Protein AF-A0A0C3QLX0-F1 (afdb_monomer_lite)

Foldseek 3Di:
DVVVVCVVPVVCVVVVVVVVCVVVVVVVVVVCCCPQPLVHQPDPPDDRRSVVVDAQLDDNDPDDPCNVNSVVCVPPPGPVVVVVVVVVVVVVVVVVVVVVVVVVVVVVVPPD

Secondary structure (DSSP, 8-state):
-HHHHHHH-GGGHHHHHHHHHHHHHHHHHHHHHHHH-TT----SSS-S-GGGS--TT---SS--S-HHHHHTTTTPPPTTHHHHHHHHHHHHHHHHHHHHHHHHHHHHTT--

InterPro domains:
  IPR010530 NADH-ubiquinone reductase complex 1 MLRQ subunit [PF06522] (8-59)
  IPR010530 NADH-ubiquinone reductase complex 1 MLRQ subunit [PTHR14256] (6-71)

Sequence (112 aa):
MPARFVAKNPALAPLFAAVGFAIAGSGWFAFNVLKNDPVVVLNKQGEQDPWNQVKQHQNTKLYSPNSGFWQERVGVPDPRAAFLSSDSSSASQRAKDKVNEIKARGVGNREH

pLDDT: mean 79.62, std 11.41, range [46.53, 97.06]

Structure (mmCIF, N/CA/C/O backbone):
data_AF-A0A0C3QLX0-F1
#
_entry.id   AF-A0A0C3QLX0-F1
#
loop_
_atom_site.group_PDB
_atom_site.id
_atom_site.type_symbol
_atom_site.label_atom_id
_atom_site.label_alt_id
_atom_site.label_comp_id
_atom_site.label_asym_id
_atom_site.label_entity_id
_atom_site.label_seq_id
_atom_site.pdbx_PDB_ins_code
_atom_site.Cartn_x
_atom_site.Cartn_y
_atom_site.Cartn_z
_atom_site.occupancy
_atom_site.B_iso_or_equiv
_atom_site.auth_seq_id
_atom_site.auth_comp_id
_atom_site.auth_asym_id
_atom_site.auth_atom_id
_atom_site.pdbx_PDB_model_num
ATOM 1 N N . MET A 1 1 ? 0.903 7.096 31.328 1.00 58.00 1 MET A N 1
ATOM 2 C CA . MET A 1 1 ? 0.456 5.709 31.040 1.00 58.00 1 MET A CA 1
ATOM 3 C C . MET A 1 1 ? -0.945 5.729 30.408 1.00 58.00 1 MET A C 1
ATOM 5 O O . MET A 1 1 ? -1.918 5.456 31.107 1.00 58.00 1 MET A O 1
ATOM 9 N N . PRO A 1 2 ? -1.080 6.063 29.112 1.00 66.00 2 PRO A N 1
ATOM 10 C CA . PRO A 1 2 ? -2.382 6.167 28.434 1.00 66.00 2 PRO A CA 1
ATOM 11 C C . PRO A 1 2 ? -3.180 4.852 28.470 1.00 66.00 2 PRO A C 1
ATOM 13 O O . PRO A 1 2 ? -4.380 4.870 28.722 1.00 66.00 2 PRO A O 1
ATOM 16 N N . ALA A 1 3 ? -2.506 3.699 28.384 1.00 73.00 3 ALA A N 1
ATOM 17 C CA . ALA A 1 3 ? -3.139 2.384 28.528 1.00 73.00 3 ALA A CA 1
ATOM 18 C C . ALA A 1 3 ? -3.863 2.200 29.878 1.00 73.00 3 ALA A C 1
ATOM 20 O O . ALA A 1 3 ? -4.946 1.624 29.940 1.00 73.00 3 ALA A O 1
ATOM 21 N N . ARG A 1 4 ? -3.310 2.750 30.968 1.00 77.31 4 ARG A N 1
ATOM 22 C CA . ARG A 1 4 ? -3.938 2.687 32.299 1.00 77.31 4 ARG A CA 1
ATOM 23 C C . ARG A 1 4 ? 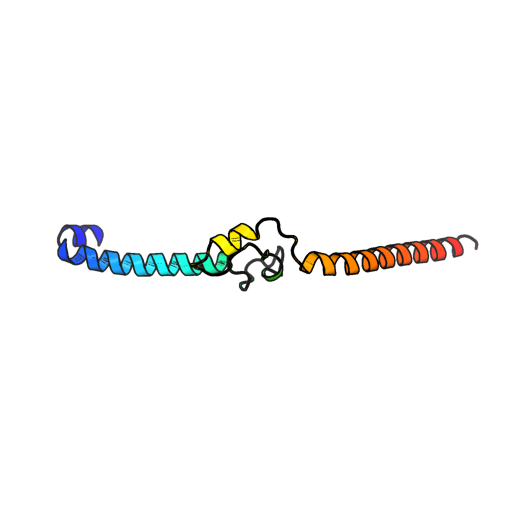-5.087 3.678 32.478 1.00 77.31 4 ARG A C 1
ATOM 25 O O . ARG A 1 4 ? -5.908 3.481 33.364 1.00 77.31 4 ARG A O 1
ATOM 32 N N . PHE A 1 5 ? -5.158 4.717 31.650 1.00 78.50 5 PHE A N 1
ATOM 33 C CA . PHE A 1 5 ? -6.272 5.664 31.626 1.00 78.50 5 PHE A CA 1
ATOM 34 C C . PHE A 1 5 ? -7.479 5.090 30.871 1.00 78.50 5 PHE A C 1
ATOM 36 O O . PHE A 1 5 ? -8.603 5.189 31.358 1.00 78.50 5 PHE A O 1
ATOM 43 N N . VAL A 1 6 ? -7.234 4.408 29.746 1.00 78.88 6 VAL A N 1
ATOM 44 C CA . VAL A 1 6 ? -8.272 3.710 28.968 1.00 78.88 6 VAL A CA 1
ATOM 45 C C . VAL A 1 6 ? -8.857 2.530 29.749 1.00 78.88 6 VAL A C 1
ATOM 47 O O . VAL A 1 6 ? -10.071 2.365 29.779 1.00 78.88 6 VAL A O 1
ATOM 50 N N . ALA A 1 7 ? -8.028 1.770 30.475 1.00 77.19 7 ALA A N 1
ATOM 51 C CA . ALA A 1 7 ? -8.503 0.676 31.330 1.00 77.19 7 ALA A CA 1
ATOM 52 C C . ALA A 1 7 ? -9.428 1.141 32.474 1.00 77.19 7 ALA A C 1
ATOM 54 O O . ALA A 1 7 ? -10.284 0.386 32.920 1.00 77.19 7 ALA A O 1
ATOM 55 N N . LYS A 1 8 ? -9.265 2.383 32.950 1.00 85.75 8 LYS A N 1
ATOM 56 C CA . LYS A 1 8 ? -10.127 2.981 33.982 1.00 85.75 8 LYS A CA 1
ATOM 57 C C . LYS A 1 8 ? -11.398 3.616 33.408 1.00 85.75 8 LYS A C 1
ATOM 59 O O . LYS A 1 8 ? -12.345 3.824 34.154 1.00 85.75 8 LYS A O 1
ATOM 64 N N . ASN A 1 9 ? -11.419 3.918 32.108 1.00 84.25 9 ASN A N 1
ATOM 65 C CA . ASN A 1 9 ? -12.519 4.597 31.423 1.00 84.25 9 ASN A CA 1
ATOM 66 C C . ASN A 1 9 ? -12.833 3.880 30.097 1.00 84.25 9 ASN A C 1
ATOM 68 O O . ASN A 1 9 ? -12.469 4.379 29.025 1.00 84.25 9 ASN A O 1
ATOM 72 N N . PRO A 1 10 ? -13.512 2.717 30.138 1.00 83.75 10 PRO A N 1
ATOM 73 C CA . PRO A 1 10 ? -13.756 1.899 28.948 1.00 83.75 10 PRO A CA 1
ATOM 74 C C . PRO A 1 10 ? -14.608 2.613 27.888 1.00 83.75 10 PRO A C 1
ATOM 76 O O . PRO A 1 10 ? -14.480 2.321 26.704 1.00 83.75 10 PRO A O 1
ATOM 79 N N . ALA A 1 11 ? -15.409 3.608 28.281 1.00 88.31 11 ALA A N 1
ATOM 80 C CA . ALA A 1 11 ? -16.187 4.439 27.362 1.00 88.31 11 ALA A CA 1
ATOM 81 C C . ALA A 1 11 ? -15.321 5.256 26.379 1.00 88.31 11 ALA A C 1
ATOM 83 O O . ALA A 1 11 ? -15.791 5.617 25.304 1.00 88.31 11 ALA A O 1
ATOM 84 N N . LEU A 1 12 ? -14.052 5.530 26.716 1.00 85.75 12 LEU A N 1
ATOM 85 C CA . LEU A 1 12 ? -13.126 6.282 25.858 1.00 85.75 12 LEU A CA 1
ATOM 86 C C . LEU A 1 12 ? -12.324 5.381 24.906 1.00 85.75 12 LEU A C 1
ATOM 88 O O . LEU A 1 12 ? -11.718 5.878 23.958 1.00 85.75 12 LEU A O 1
ATOM 92 N N . ALA A 1 13 ? -12.322 4.062 25.127 1.00 87.62 13 ALA A N 1
ATOM 93 C CA . ALA A 1 13 ? -11.626 3.095 24.281 1.00 87.62 13 ALA A CA 1
ATOM 94 C C . ALA A 1 13 ? -11.969 3.197 22.777 1.00 87.62 13 ALA A C 1
ATOM 96 O O . ALA A 1 13 ? -11.026 3.212 21.981 1.00 87.62 13 ALA A O 1
ATOM 97 N N . PRO A 1 14 ? -13.246 3.324 22.346 1.00 91.62 14 PRO A N 1
ATOM 98 C CA . PRO A 1 14 ? -13.567 3.428 20.920 1.00 91.62 14 PRO A CA 1
ATOM 99 C C . PRO A 1 14 ? -12.995 4.690 20.257 1.00 91.62 14 PRO A C 1
ATOM 101 O O . PRO A 1 14 ? -12.606 4.635 19.094 1.00 91.62 14 PRO A O 1
ATOM 104 N N . LEU A 1 15 ? -12.869 5.803 20.990 1.00 90.00 15 LEU A N 1
ATOM 105 C CA . LEU A 1 15 ? -12.261 7.033 20.472 1.00 90.00 15 LEU A CA 1
ATOM 106 C C . LEU A 1 15 ? -10.772 6.819 20.166 1.00 90.00 15 LEU A C 1
ATOM 108 O O . LEU A 1 15 ? -10.307 7.119 19.068 1.00 90.00 15 LEU A O 1
ATOM 112 N N . PHE A 1 16 ? -10.026 6.253 21.119 1.00 90.19 16 PHE A N 1
ATOM 113 C CA . PHE A 1 16 ? -8.606 5.956 20.918 1.00 90.19 16 PHE A CA 1
ATOM 114 C C . PHE A 1 16 ? -8.386 4.893 19.842 1.00 90.19 16 PHE A C 1
ATOM 116 O O . PHE A 1 16 ? -7.418 4.991 19.092 1.00 90.19 16 PHE A O 1
ATOM 123 N N . ALA A 1 17 ? -9.290 3.918 19.729 1.00 92.06 17 ALA A N 1
ATOM 124 C CA . ALA A 1 17 ? -9.260 2.948 18.644 1.00 92.06 17 ALA A CA 1
ATOM 125 C C . ALA A 1 17 ? -9.437 3.640 17.285 1.00 92.06 17 ALA A C 1
ATOM 127 O O . ALA A 1 17 ? -8.601 3.449 16.408 1.00 92.06 17 ALA A O 1
ATOM 128 N N . ALA A 1 18 ? -10.454 4.491 17.119 1.00 94.75 18 ALA A N 1
ATOM 129 C CA . ALA A 1 18 ? -10.700 5.212 15.868 1.00 94.75 18 ALA A CA 1
ATOM 130 C C . ALA A 1 18 ? -9.509 6.094 15.453 1.00 94.75 18 ALA A C 1
ATOM 132 O O . ALA A 1 18 ? -9.070 6.049 14.304 1.00 94.75 18 ALA A O 1
ATOM 133 N N . VAL A 1 19 ? -8.932 6.844 16.398 1.00 94.19 19 VAL A N 1
ATOM 134 C CA . VAL A 1 19 ? -7.739 7.670 16.145 1.00 94.19 19 VAL A CA 1
ATOM 135 C C . VAL A 1 19 ? -6.522 6.801 15.814 1.00 94.19 19 VAL A C 1
ATOM 137 O O . VAL A 1 19 ? -5.783 7.101 14.877 1.00 94.19 19 VAL A O 1
ATOM 140 N N . GLY A 1 20 ? -6.327 5.697 16.539 1.00 94.19 20 GLY A N 1
ATOM 141 C CA . GLY A 1 20 ? -5.258 4.737 16.267 1.00 94.19 20 GLY A CA 1
ATOM 142 C C . GLY A 1 20 ? -5.369 4.126 14.870 1.00 94.19 20 GLY A C 1
ATOM 143 O O . GLY A 1 20 ? -4.378 4.080 14.144 1.00 94.19 20 GLY A O 1
ATOM 144 N N . PHE A 1 21 ? -6.579 3.741 14.457 1.00 96.12 21 PHE A N 1
ATOM 145 C CA . PHE A 1 21 ? -6.857 3.254 13.106 1.00 96.12 21 PHE A CA 1
ATOM 146 C C . PHE A 1 21 ? -6.567 4.310 12.041 1.00 96.12 21 PHE A C 1
ATOM 148 O O . PHE A 1 21 ? -5.989 3.973 11.011 1.00 96.12 21 PHE A O 1
ATOM 155 N N . ALA A 1 22 ? -6.906 5.578 12.281 1.00 95.12 22 ALA A N 1
ATOM 156 C CA . ALA A 1 22 ? -6.628 6.652 11.331 1.00 95.12 22 ALA A CA 1
ATOM 157 C C . ALA A 1 22 ? -5.118 6.850 11.109 1.00 95.12 22 ALA A C 1
ATOM 159 O O . ALA A 1 22 ? -4.660 6.919 9.968 1.00 95.12 22 ALA A O 1
ATOM 160 N N . ILE A 1 23 ? -4.329 6.888 12.187 1.00 97.06 23 ILE A N 1
ATOM 161 C CA . ILE A 1 23 ? -2.872 7.072 12.099 1.00 97.06 23 ILE A CA 1
ATOM 162 C C . ILE A 1 23 ? -2.214 5.850 11.448 1.00 97.06 23 ILE A C 1
ATOM 164 O O . ILE A 1 23 ? -1.406 5.999 10.530 1.00 97.06 23 ILE A O 1
ATOM 168 N N . ALA A 1 24 ? -2.586 4.643 11.881 1.00 96.62 24 ALA A N 1
ATOM 169 C CA . ALA A 1 24 ? -2.053 3.406 11.319 1.00 96.62 24 ALA A CA 1
ATOM 170 C C . ALA A 1 24 ? -2.425 3.244 9.836 1.00 96.62 24 ALA A C 1
ATOM 172 O O . ALA A 1 24 ? -1.564 2.920 9.020 1.00 96.62 24 ALA A O 1
ATOM 173 N N . GLY A 1 25 ? -3.680 3.524 9.476 1.00 95.44 25 GLY A N 1
ATOM 174 C CA . GLY A 1 25 ? -4.166 3.471 8.098 1.00 95.44 25 GLY A CA 1
ATOM 175 C C . GLY A 1 25 ? -3.466 4.482 7.191 1.00 95.44 25 GLY A C 1
ATOM 176 O O . GLY A 1 25 ? -3.049 4.122 6.094 1.00 95.44 25 GLY A O 1
ATOM 177 N N . SER A 1 26 ? -3.263 5.714 7.668 1.00 95.19 26 SER A N 1
ATOM 178 C CA . SER A 1 26 ? -2.523 6.751 6.937 1.00 95.19 26 SER A CA 1
ATOM 179 C C . SER A 1 26 ? -1.070 6.341 6.674 1.00 95.19 26 SER A C 1
ATOM 181 O O . SER A 1 26 ? -0.610 6.376 5.531 1.00 95.19 26 SER A O 1
ATOM 183 N N . GLY A 1 27 ? -0.364 5.865 7.707 1.00 96.88 27 GLY A N 1
ATOM 184 C CA . GLY A 1 27 ? 1.017 5.399 7.570 1.00 96.88 27 GLY A CA 1
ATOM 185 C C . GLY A 1 27 ? 1.144 4.197 6.631 1.00 96.88 27 GLY A C 1
ATOM 186 O O . GLY A 1 27 ? 2.019 4.175 5.765 1.00 96.88 27 GLY A O 1
ATOM 187 N N . TRP A 1 28 ? 0.241 3.221 6.754 1.00 95.06 28 TRP A N 1
ATOM 188 C CA . TRP A 1 28 ? 0.209 2.057 5.870 1.00 95.06 28 TRP A CA 1
ATOM 189 C C . TRP A 1 28 ? -0.064 2.445 4.413 1.00 95.06 28 TRP A C 1
ATOM 191 O O . TRP A 1 28 ? 0.637 1.974 3.519 1.00 95.06 28 TRP A O 1
ATOM 201 N N . PHE A 1 29 ? -1.027 3.335 4.165 1.00 92.12 29 PHE A N 1
ATOM 202 C CA . PHE A 1 29 ? -1.351 3.794 2.816 1.00 92.12 29 PHE A CA 1
ATOM 203 C C . PHE A 1 29 ? -0.178 4.539 2.171 1.00 92.12 29 PHE A C 1
ATOM 205 O O . PHE A 1 29 ? 0.207 4.212 1.049 1.00 92.12 29 PHE A O 1
ATOM 212 N N . ALA A 1 30 ? 0.442 5.478 2.893 1.00 91.44 30 ALA A N 1
ATOM 213 C CA . ALA A 1 30 ? 1.611 6.204 2.403 1.00 91.44 30 ALA A CA 1
ATOM 214 C C . ALA A 1 30 ? 2.766 5.252 2.056 1.00 91.44 30 ALA A C 1
ATOM 216 O O . ALA A 1 30 ? 3.382 5.374 0.998 1.00 91.44 30 ALA A O 1
ATOM 217 N N . PHE A 1 31 ? 3.023 4.258 2.910 1.00 91.50 31 PHE A N 1
ATOM 218 C CA . PHE A 1 31 ? 4.038 3.239 2.660 1.00 91.50 31 PHE A CA 1
ATOM 219 C C . PHE A 1 31 ? 3.704 2.348 1.458 1.00 91.50 31 PHE A C 1
ATOM 221 O O . PHE A 1 31 ? 4.588 2.025 0.666 1.00 91.50 31 PHE A O 1
ATOM 228 N N . ASN A 1 32 ? 2.434 1.965 1.302 1.00 89.62 32 ASN A N 1
ATOM 229 C CA . ASN A 1 32 ? 1.968 1.177 0.166 1.00 89.62 32 ASN A CA 1
ATOM 230 C C . ASN A 1 32 ? 2.163 1.926 -1.158 1.00 89.62 32 ASN A C 1
ATOM 232 O O . ASN A 1 32 ? 2.658 1.333 -2.112 1.00 89.62 32 ASN A O 1
ATOM 236 N N . VAL A 1 33 ? 1.830 3.220 -1.203 1.00 88.31 33 VAL A N 1
ATOM 237 C CA . VAL A 1 33 ? 2.071 4.071 -2.378 1.00 88.31 33 VAL A CA 1
ATOM 238 C C . VAL A 1 33 ? 3.568 4.162 -2.664 1.00 88.31 33 VAL A C 1
ATOM 240 O O . VAL A 1 33 ? 3.994 3.876 -3.773 1.00 88.31 33 VAL A O 1
ATOM 243 N N . LEU A 1 34 ? 4.396 4.452 -1.659 1.00 87.75 34 LEU A N 1
ATOM 244 C CA . LEU A 1 34 ? 5.844 4.558 -1.861 1.00 87.75 34 LEU A CA 1
ATOM 245 C C . LEU A 1 34 ? 6.478 3.279 -2.429 1.00 87.75 34 LEU A C 1
ATOM 247 O O . LEU A 1 34 ? 7.423 3.355 -3.206 1.00 87.75 34 LEU A O 1
ATOM 251 N N . LYS A 1 35 ? 5.991 2.107 -2.015 1.00 84.75 35 LYS A N 1
ATOM 252 C CA . LYS A 1 35 ? 6.559 0.824 -2.440 1.00 84.75 35 LYS A CA 1
ATOM 253 C C . LYS A 1 35 ? 6.033 0.307 -3.770 1.00 84.75 35 LYS A C 1
ATOM 255 O O . LYS A 1 35 ? 6.802 -0.296 -4.510 1.00 84.75 35 LYS A O 1
ATOM 260 N N . ASN A 1 36 ? 4.733 0.449 -4.011 1.00 82.50 36 ASN A N 1
ATOM 261 C CA . ASN A 1 36 ? 4.042 -0.258 -5.088 1.00 82.50 36 ASN A CA 1
ATOM 262 C C . ASN A 1 36 ? 3.600 0.669 -6.229 1.00 82.50 36 ASN A C 1
ATOM 264 O O . ASN A 1 36 ? 3.183 0.168 -7.273 1.00 82.50 36 ASN A O 1
ATOM 268 N N . ASP A 1 37 ? 3.650 1.992 -6.045 1.00 82.88 37 ASP A N 1
ATOM 269 C CA . ASP A 1 37 ? 3.221 2.945 -7.066 1.00 82.88 37 ASP A CA 1
ATOM 270 C C . ASP A 1 37 ? 4.334 3.182 -8.105 1.00 82.88 37 ASP A C 1
ATOM 272 O O . ASP A 1 37 ? 5.437 3.607 -7.747 1.00 82.88 37 ASP A O 1
ATOM 276 N N . PRO A 1 38 ? 4.063 2.951 -9.401 1.00 82.00 38 PRO A N 1
ATOM 277 C CA . PRO A 1 38 ? 5.032 3.142 -10.469 1.00 82.00 38 PRO A CA 1
ATOM 278 C C . PRO A 1 38 ? 5.344 4.615 -10.780 1.00 82.00 38 PRO A C 1
ATOM 280 O O . PRO A 1 38 ? 6.175 4.879 -11.643 1.00 82.00 38 PRO A O 1
ATOM 283 N N . VAL A 1 39 ? 4.674 5.582 -10.147 1.00 78.94 39 VAL A N 1
ATOM 284 C CA . VAL A 1 39 ? 4.937 7.020 -10.337 1.00 78.94 39 VAL A CA 1
ATOM 285 C C . VAL A 1 39 ? 6.039 7.523 -9.395 1.00 78.94 39 VAL A C 1
ATOM 287 O O . VAL A 1 39 ? 6.666 8.551 -9.655 1.00 78.94 39 VAL A O 1
ATOM 290 N N . VAL A 1 40 ? 6.316 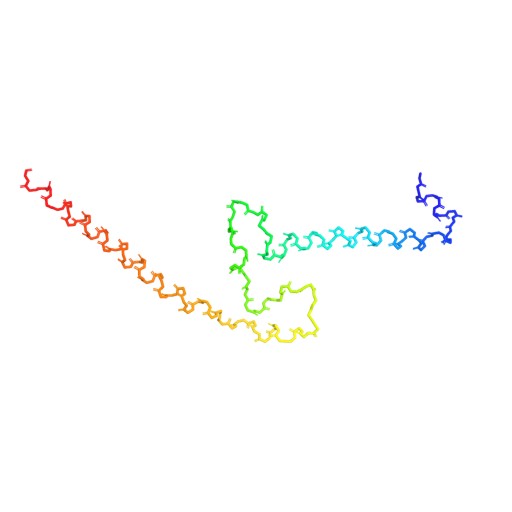6.806 -8.303 1.00 81.62 40 VAL A N 1
ATOM 291 C CA . VAL A 1 40 ? 7.259 7.257 -7.274 1.00 81.62 40 VAL A CA 1
ATOM 292 C C . VAL A 1 40 ? 8.648 6.667 -7.520 1.00 81.62 40 VAL A C 1
ATOM 294 O O . VAL A 1 40 ? 8.889 5.477 -7.338 1.00 81.62 40 VAL A O 1
ATOM 297 N N . VAL A 1 41 ? 9.610 7.522 -7.871 1.00 80.75 41 VAL A N 1
ATOM 298 C CA . VAL A 1 41 ? 11.016 7.123 -8.034 1.00 80.75 41 VAL A CA 1
ATOM 299 C C . VAL A 1 41 ? 11.742 7.237 -6.691 1.00 80.75 41 VAL A C 1
ATOM 301 O O . VAL A 1 41 ? 12.255 8.296 -6.330 1.00 80.75 41 VAL A O 1
ATOM 304 N N . LEU A 1 42 ? 11.787 6.141 -5.931 1.00 77.62 42 LEU A N 1
ATOM 305 C CA . LEU A 1 42 ? 12.565 6.073 -4.683 1.00 77.62 42 LEU A CA 1
ATOM 306 C C . LEU A 1 42 ? 13.987 5.561 -4.888 1.00 77.62 42 LEU A C 1
ATOM 308 O O . LEU A 1 42 ? 14.913 5.976 -4.192 1.00 77.62 42 LEU A O 1
ATOM 312 N N . ASN A 1 43 ? 14.160 4.627 -5.819 1.00 70.69 43 ASN A N 1
ATOM 313 C CA . ASN A 1 43 ? 15.436 3.974 -6.036 1.00 70.69 43 ASN A CA 1
ATOM 314 C C . ASN A 1 43 ? 16.238 4.733 -7.098 1.00 70.69 43 ASN A C 1
ATOM 316 O O . ASN A 1 43 ? 15.893 4.716 -8.273 1.00 70.69 43 ASN A O 1
ATOM 320 N N . LYS A 1 44 ? 17.325 5.388 -6.680 1.00 71.19 44 LYS A N 1
ATOM 321 C CA . LYS A 1 44 ? 18.268 6.062 -7.591 1.00 71.19 44 LYS A CA 1
ATOM 322 C C . LYS A 1 44 ? 19.380 5.137 -8.105 1.00 71.19 44 LYS A C 1
ATOM 324 O O . LYS A 1 44 ? 20.148 5.548 -8.966 1.00 71.19 44 LYS A O 1
ATOM 329 N N . GLN A 1 45 ? 19.500 3.921 -7.568 1.00 71.56 45 GLN A N 1
ATOM 330 C CA . GLN A 1 45 ? 20.594 2.991 -7.878 1.00 71.56 45 GLN A CA 1
ATOM 331 C C . GLN A 1 45 ? 20.160 1.789 -8.733 1.00 71.56 45 GLN A C 1
ATOM 333 O O . GLN A 1 45 ? 21.008 1.169 -9.364 1.00 71.56 45 GLN A O 1
ATOM 338 N N . GLY A 1 46 ? 18.869 1.448 -8.747 1.00 71.94 46 GLY A N 1
ATOM 339 C CA . GLY A 1 46 ? 18.300 0.380 -9.577 1.00 71.94 46 GLY A CA 1
ATOM 340 C C . GLY A 1 46 ? 17.601 0.902 -10.834 1.00 71.94 46 GLY A C 1
ATOM 341 O O . GLY A 1 46 ? 17.912 1.984 -11.322 1.00 71.94 46 GLY A O 1
ATOM 342 N N . GLU A 1 47 ? 16.638 0.127 -11.337 1.00 67.50 47 GLU A N 1
ATOM 343 C CA . GLU A 1 47 ? 15.789 0.499 -12.474 1.00 67.50 47 GLU A CA 1
ATOM 344 C C . GLU A 1 47 ? 15.072 1.832 -12.194 1.00 67.50 47 GLU A C 1
ATOM 346 O O . GLU A 1 47 ? 14.234 1.913 -11.291 1.00 67.50 47 GLU A O 1
ATOM 351 N N . GLN A 1 48 ? 15.434 2.880 -12.941 1.00 72.31 48 GLN A N 1
ATOM 352 C CA . GLN A 1 48 ? 14.958 4.249 -12.702 1.00 72.31 48 GLN A CA 1
ATOM 353 C C . GLN A 1 48 ? 13.604 4.556 -13.349 1.00 72.31 48 GLN A C 1
ATOM 355 O O . GLN A 1 48 ? 13.032 5.607 -13.063 1.00 72.31 48 GLN A O 1
ATOM 360 N N . ASP A 1 49 ? 13.075 3.618 -14.140 1.00 80.81 49 ASP A N 1
ATOM 361 C CA . ASP A 1 49 ? 11.845 3.772 -14.916 1.00 80.81 49 ASP A CA 1
ATOM 362 C C . ASP A 1 49 ? 10.723 2.859 -14.370 1.00 80.81 49 ASP A C 1
ATOM 364 O O . ASP A 1 49 ? 10.354 1.855 -14.991 1.00 80.81 49 ASP A O 1
ATOM 368 N N . PRO A 1 50 ? 10.146 3.164 -13.191 1.00 78.06 50 PRO A N 1
ATOM 369 C CA . PRO A 1 50 ? 9.137 2.320 -12.546 1.00 78.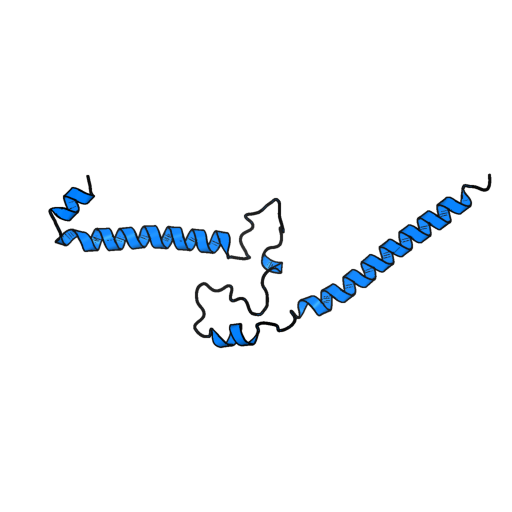06 50 PRO A CA 1
ATOM 370 C C . PRO A 1 50 ? 7.856 2.138 -13.382 1.00 78.06 50 PRO A C 1
ATOM 372 O O . PRO A 1 50 ? 7.213 1.088 -13.316 1.00 78.06 50 PRO A O 1
ATOM 375 N N . TRP A 1 51 ? 7.523 3.090 -14.258 1.00 79.00 51 TRP A N 1
ATOM 376 C CA . TRP A 1 51 ? 6.423 2.972 -15.227 1.00 79.00 51 TRP A CA 1
ATOM 377 C C . TRP A 1 51 ? 6.618 1.849 -16.256 1.00 79.00 51 TRP A C 1
ATOM 379 O O . TRP A 1 51 ? 5.636 1.369 -16.830 1.00 79.00 51 TRP A O 1
ATOM 389 N N . ASN A 1 52 ? 7.856 1.405 -16.489 1.00 80.12 52 ASN A N 1
ATOM 390 C CA . ASN A 1 52 ? 8.156 0.326 -17.426 1.00 80.12 52 ASN A CA 1
ATOM 391 C C . ASN A 1 52 ? 7.969 -1.074 -16.809 1.00 80.12 52 ASN A C 1
ATOM 393 O O . ASN A 1 52 ? 7.892 -2.065 -17.530 1.00 80.12 52 ASN A O 1
ATOM 397 N N . GLN A 1 53 ? 7.846 -1.170 -15.482 1.00 79.06 53 GLN A N 1
ATOM 398 C CA . GLN A 1 53 ? 7.712 -2.450 -14.773 1.00 79.06 53 GLN A CA 1
ATOM 399 C C . GLN A 1 53 ? 6.263 -2.936 -14.647 1.00 79.06 53 GLN A C 1
ATOM 401 O O . GLN A 1 53 ? 6.025 -4.088 -14.281 1.00 79.06 53 GLN A O 1
ATOM 406 N N . VAL A 1 54 ? 5.287 -2.078 -14.958 1.00 84.19 54 VAL A N 1
ATOM 407 C CA . VAL A 1 54 ? 3.864 -2.419 -14.870 1.00 84.19 54 VAL A CA 1
ATOM 408 C C . VAL A 1 54 ? 3.463 -3.291 -16.056 1.00 84.19 54 VAL A C 1
ATOM 410 O O . VAL A 1 54 ? 3.427 -2.825 -17.202 1.00 84.19 54 VAL A O 1
ATOM 413 N N . LYS A 1 55 ? 3.126 -4.549 -15.758 1.00 83.56 55 LYS A N 1
ATOM 414 C CA . LYS A 1 55 ? 2.624 -5.539 -16.723 1.00 83.56 55 LYS A CA 1
ATOM 415 C C . LYS A 1 55 ? 1.119 -5.403 -16.925 1.00 83.56 55 LYS A C 1
ATOM 417 O O . LYS A 1 55 ? 0.406 -4.954 -16.030 1.00 83.56 55 LYS A O 1
ATOM 422 N N . GLN A 1 56 ? 0.598 -5.875 -18.057 1.00 84.50 56 GLN A N 1
ATOM 423 C CA . GLN A 1 56 ? -0.832 -5.741 -18.379 1.00 84.50 56 GLN A CA 1
ATOM 424 C C . GLN A 1 56 ? -1.808 -6.376 -17.376 1.00 84.50 56 GLN A C 1
ATOM 426 O O . GLN A 1 56 ? -2.943 -5.921 -17.258 1.00 84.50 56 GLN A O 1
ATOM 431 N N . HIS A 1 57 ? -1.396 -7.432 -16.678 1.00 83.56 57 HIS A N 1
ATOM 432 C CA . HIS A 1 57 ? -2.229 -8.126 -15.690 1.00 83.56 57 HIS A CA 1
ATOM 433 C C . HIS A 1 57 ? -2.135 -7.522 -14.287 1.00 83.56 57 HIS A C 1
ATOM 435 O O . HIS A 1 57 ? -2.848 -7.948 -13.381 1.00 83.56 57 HIS A O 1
ATOM 441 N N . GLN A 1 58 ? -1.237 -6.559 -14.078 1.00 86.31 58 GLN A N 1
ATOM 442 C CA . GLN A 1 58 ? -1.059 -5.939 -12.777 1.00 86.31 58 GLN A CA 1
ATOM 443 C C . GLN A 1 58 ? -1.980 -4.734 -12.639 1.00 86.31 58 GLN A C 1
ATOM 445 O O . GLN A 1 58 ? -1.918 -3.774 -13.404 1.00 86.31 58 GLN A O 1
ATOM 450 N N . ASN A 1 59 ? -2.824 -4.780 -11.613 1.00 86.19 59 ASN A N 1
ATOM 451 C CA . ASN A 1 59 ? -3.642 -3.647 -11.225 1.00 86.19 59 ASN A CA 1
ATOM 452 C C . ASN A 1 59 ? -2.826 -2.681 -10.357 1.00 86.19 59 ASN A C 1
ATOM 454 O O . ASN A 1 59 ? -2.468 -3.009 -9.230 1.00 86.19 59 ASN A O 1
ATOM 458 N N . THR A 1 60 ? -2.606 -1.467 -10.849 1.00 84.56 60 THR A N 1
ATOM 459 C CA . THR A 1 60 ? -1.943 -0.390 -10.093 1.00 84.56 60 THR A CA 1
ATOM 460 C C . THR A 1 60 ? -2.886 0.322 -9.113 1.00 84.56 60 THR A C 1
ATOM 462 O O . THR A 1 60 ? -2.446 1.058 -8.236 1.00 84.56 60 THR A O 1
ATOM 465 N N . LYS A 1 61 ? -4.206 0.137 -9.239 1.00 85.19 61 LYS A N 1
ATOM 466 C CA . LYS A 1 61 ? -5.183 0.804 -8.366 1.00 85.19 61 LYS A CA 1
ATOM 467 C C . LYS A 1 61 ? -5.171 0.171 -6.980 1.00 85.19 61 LYS A C 1
ATOM 469 O O . LYS A 1 61 ? -5.145 -1.053 -6.874 1.00 85.19 61 LYS A O 1
ATOM 474 N N . LEU A 1 62 ? -5.351 0.993 -5.943 1.00 85.62 62 LEU A N 1
ATOM 475 C CA . LEU A 1 62 ? -5.505 0.532 -4.556 1.00 85.62 62 LEU A CA 1
ATOM 476 C C . LEU A 1 62 ? -6.586 -0.551 -4.415 1.00 85.62 62 LEU A C 1
ATOM 478 O O . LEU A 1 62 ? -6.434 -1.496 -3.649 1.00 85.62 62 LEU A O 1
ATOM 482 N N . TYR A 1 63 ? -7.673 -0.415 -5.173 1.00 87.81 63 TYR A N 1
ATOM 483 C CA . TYR A 1 63 ? -8.747 -1.391 -5.229 1.00 87.81 63 TYR A CA 1
ATOM 484 C C . TYR A 1 63 ? -9.310 -1.474 -6.648 1.00 87.81 63 TYR A C 1
ATOM 486 O O . TYR A 1 63 ? -9.455 -0.461 -7.338 1.00 87.81 63 TYR A O 1
ATOM 494 N N . SER A 1 64 ? -9.639 -2.689 -7.085 1.00 87.88 64 SER A N 1
ATOM 495 C CA . SER A 1 64 ? -10.361 -2.926 -8.330 1.00 87.88 64 SER A CA 1
ATOM 496 C C . SER A 1 64 ? -11.538 -3.859 -8.055 1.00 87.88 64 SER A C 1
ATOM 498 O O . SER A 1 64 ? -11.315 -4.987 -7.620 1.00 87.88 64 SER A O 1
ATOM 500 N N . PRO A 1 65 ? -12.780 -3.420 -8.323 1.00 87.06 65 PRO A N 1
ATOM 501 C CA . PRO A 1 65 ? -13.961 -4.260 -8.129 1.00 87.06 65 PRO A CA 1
ATOM 502 C C . PRO A 1 65 ? -14.039 -5.410 -9.143 1.00 87.06 65 PRO A C 1
ATOM 504 O O . PRO A 1 65 ? -14.747 -6.382 -8.913 1.00 87.06 65 PRO A O 1
ATOM 507 N N . ASN A 1 66 ? -13.303 -5.323 -10.255 1.00 89.00 66 ASN A N 1
ATOM 508 C CA . ASN A 1 66 ? -13.245 -6.357 -11.281 1.00 89.00 66 ASN A CA 1
ATOM 509 C C . ASN A 1 66 ? -11.871 -7.040 -11.269 1.00 89.00 66 ASN A C 1
ATOM 511 O O . ASN A 1 66 ? -11.009 -6.751 -12.099 1.00 89.00 66 ASN A O 1
ATOM 515 N N . SER A 1 67 ? -11.652 -7.923 -10.295 1.00 86.62 67 SER A N 1
ATOM 516 C CA . SER A 1 67 ? -10.405 -8.687 -10.183 1.00 86.62 67 SER A CA 1
ATOM 517 C C . SER A 1 67 ? -10.233 -9.710 -11.313 1.00 86.62 67 SER A C 1
ATOM 519 O O . SER A 1 67 ? -9.101 -9.948 -11.732 1.00 86.62 67 SER A O 1
ATOM 521 N N . GLY A 1 68 ? -11.334 -10.257 -11.846 1.00 88.19 68 GLY A N 1
ATOM 522 C CA . GLY A 1 68 ? -11.326 -11.244 -12.935 1.00 88.19 68 GLY A CA 1
ATOM 523 C C . GLY A 1 68 ? -10.646 -10.726 -14.203 1.00 88.19 68 GLY A C 1
ATOM 524 O O . GLY A 1 68 ? -9.760 -11.385 -14.736 1.00 88.19 68 GLY A O 1
ATOM 525 N N . PHE A 1 69 ? -10.934 -9.481 -14.595 1.00 88.56 69 PHE A N 1
ATOM 526 C CA . PHE A 1 69 ? -10.299 -8.827 -15.749 1.00 88.56 69 PHE A CA 1
ATOM 527 C C . PHE A 1 69 ? -8.764 -8.819 -15.702 1.00 88.56 69 PHE A C 1
ATOM 529 O O . PHE A 1 69 ? -8.106 -8.908 -16.738 1.00 88.56 69 PHE A O 1
ATOM 536 N N . TRP A 1 70 ? -8.184 -8.676 -14.509 1.00 88.75 70 TRP A N 1
ATOM 537 C CA . TRP A 1 70 ? -6.731 -8.666 -14.332 1.00 88.75 70 TRP A CA 1
ATOM 538 C C . TRP A 1 70 ? -6.153 -10.080 -14.361 1.00 88.75 70 TRP A C 1
ATOM 540 O O . TRP A 1 70 ? -5.098 -10.300 -14.950 1.00 88.75 70 TRP A O 1
ATOM 550 N N . GLN A 1 71 ? -6.866 -11.042 -13.774 1.00 87.69 71 GLN A N 1
ATOM 551 C CA . GLN A 1 71 ? -6.459 -12.448 -13.731 1.00 87.69 71 GLN A CA 1
ATOM 552 C C . GLN A 1 71 ? -6.463 -13.093 -15.120 1.00 87.69 71 GLN A C 1
ATOM 554 O O . GLN A 1 71 ? -5.531 -13.813 -15.462 1.00 87.69 71 GLN A O 1
ATOM 559 N N . GLU A 1 72 ? -7.454 -12.772 -15.951 1.00 89.31 72 GLU A N 1
ATOM 560 C CA . GLU A 1 72 ? -7.545 -13.252 -17.338 1.00 89.31 72 GLU A CA 1
ATOM 561 C C . GLU A 1 72 ? -6.352 -12.828 -18.204 1.00 89.31 72 GLU A C 1
ATOM 563 O O . GLU A 1 72 ? -6.047 -13.460 -19.212 1.00 89.31 72 GLU A O 1
ATOM 568 N N . ARG A 1 73 ? -5.656 -11.754 -17.819 1.00 85.31 73 ARG A N 1
ATOM 569 C CA . ARG A 1 73 ? -4.513 -11.213 -18.566 1.00 85.31 73 ARG A CA 1
ATOM 570 C C . ARG A 1 73 ? -3.176 -11.774 -18.099 1.00 85.31 73 ARG A C 1
ATOM 572 O O . ARG A 1 73 ? -2.135 -11.400 -18.644 1.00 85.31 73 ARG A O 1
ATOM 579 N N . VAL A 1 74 ? -3.172 -12.645 -17.092 1.00 85.81 74 VAL A N 1
ATOM 580 C CA . VAL A 1 74 ? -1.949 -13.295 -16.618 1.00 85.81 74 VAL A CA 1
ATOM 581 C C . VAL A 1 74 ? -1.400 -14.171 -17.747 1.00 85.81 74 VAL A C 1
ATOM 583 O O . VAL A 1 74 ? -2.057 -15.097 -18.204 1.00 85.81 74 VAL A O 1
ATOM 586 N N . GLY A 1 75 ? -0.191 -13.857 -18.214 1.00 81.69 75 GLY A N 1
ATOM 587 C CA . GLY A 1 75 ? 0.466 -14.584 -19.306 1.00 81.69 75 GLY A CA 1
ATOM 588 C C . GLY A 1 75 ? 0.194 -14.041 -20.712 1.00 81.69 75 GLY A C 1
ATOM 589 O O . GLY A 1 75 ? 0.780 -14.549 -21.666 1.00 81.69 75 GLY A O 1
ATOM 590 N N . VAL A 1 76 ? -0.622 -12.991 -20.861 1.00 82.75 76 VAL A N 1
ATOM 591 C CA . VAL A 1 76 ? -0.744 -12.282 -22.143 1.00 82.75 76 VAL A CA 1
ATOM 592 C C . VAL A 1 76 ? 0.571 -11.538 -22.423 1.00 82.75 76 VAL A C 1
ATOM 594 O O . VAL A 1 76 ? 1.037 -10.806 -21.544 1.00 82.75 76 VAL A O 1
ATOM 597 N N . PRO A 1 77 ? 1.194 -11.716 -23.607 1.00 80.19 77 PRO A N 1
ATOM 598 C CA . PRO A 1 77 ? 2.402 -10.985 -23.971 1.00 80.19 77 PRO A CA 1
ATOM 599 C C . PRO A 1 77 ? 2.156 -9.475 -23.945 1.00 80.19 77 PRO A C 1
ATOM 601 O O . PRO A 1 77 ? 1.216 -8.988 -24.576 1.00 80.19 77 PRO A O 1
ATOM 604 N N . ASP A 1 78 ? 3.011 -8.727 -23.243 1.00 78.88 78 ASP A N 1
ATOM 605 C CA . ASP A 1 78 ? 2.887 -7.273 -23.200 1.00 78.88 78 ASP A CA 1
ATOM 606 C C . ASP A 1 78 ? 3.048 -6.707 -24.628 1.00 78.88 78 ASP A C 1
ATOM 608 O O . ASP A 1 78 ? 4.048 -6.988 -25.294 1.00 78.88 78 ASP A O 1
ATOM 612 N N . PRO A 1 79 ? 2.132 -5.853 -25.117 1.00 76.06 79 PRO A N 1
ATOM 613 C CA . PRO A 1 79 ? 2.170 -5.321 -26.481 1.00 76.06 79 PRO A CA 1
ATOM 614 C C . PRO A 1 79 ? 3.408 -4.454 -26.729 1.00 76.06 79 PRO A C 1
ATOM 616 O O . PRO A 1 79 ? 3.794 -4.239 -27.871 1.00 76.06 79 PRO A O 1
ATOM 619 N N . ARG A 1 80 ? 4.068 -3.987 -25.660 1.00 74.12 80 ARG A N 1
ATOM 620 C CA . ARG A 1 80 ? 5.359 -3.290 -25.720 1.00 74.12 80 ARG A CA 1
ATOM 621 C C .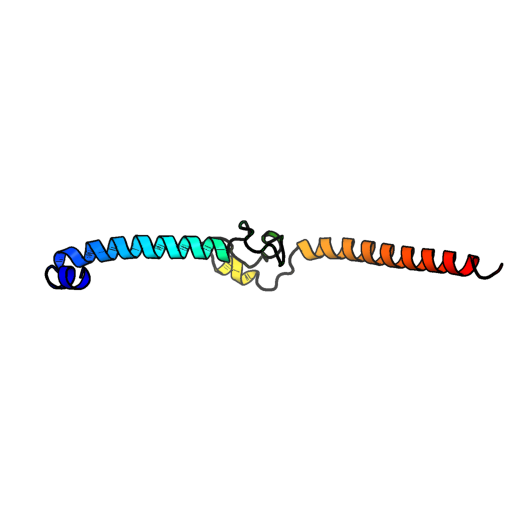 ARG A 1 80 ? 6.487 -4.185 -26.238 1.00 74.12 80 ARG A C 1
ATOM 623 O O . ARG A 1 80 ? 7.386 -3.686 -26.909 1.00 74.12 80 ARG A O 1
ATOM 630 N N . ALA A 1 81 ? 6.437 -5.492 -25.970 1.00 75.38 81 ALA A N 1
ATOM 631 C CA . ALA A 1 81 ? 7.471 -6.429 -26.403 1.00 75.38 81 ALA A CA 1
ATOM 632 C C . ALA A 1 81 ? 7.612 -6.464 -27.934 1.00 75.38 81 ALA A C 1
ATOM 634 O O . ALA A 1 81 ? 8.727 -6.585 -28.435 1.00 75.38 81 ALA A O 1
ATOM 635 N N . ALA A 1 82 ? 6.510 -6.261 -28.667 1.00 74.81 82 ALA A N 1
ATOM 636 C CA . ALA A 1 82 ? 6.512 -6.180 -30.127 1.00 74.81 82 ALA A CA 1
ATOM 637 C C . ALA A 1 82 ? 7.332 -4.990 -30.672 1.00 74.81 82 ALA A C 1
ATOM 639 O O . ALA A 1 82 ? 7.889 -5.078 -31.763 1.00 74.81 82 ALA A O 1
ATOM 640 N N . PHE A 1 83 ? 7.442 -3.895 -29.911 1.00 71.88 83 PHE A N 1
ATOM 641 C CA . PHE A 1 83 ? 8.196 -2.696 -30.301 1.00 71.88 83 PHE A CA 1
ATOM 642 C C . PHE A 1 83 ? 9.660 -2.738 -29.832 1.00 71.88 83 PHE A C 1
ATOM 644 O O . PHE A 1 83 ? 10.552 -2.231 -30.506 1.00 71.88 83 PHE A O 1
ATOM 651 N N . LEU A 1 84 ? 9.946 -3.398 -28.706 1.00 68.69 84 LEU A N 1
ATOM 652 C CA . LEU A 1 84 ? 11.320 -3.570 -28.211 1.00 68.69 84 LEU A CA 1
ATOM 653 C C . LEU A 1 84 ? 12.140 -4.557 -29.068 1.00 68.69 84 LEU A C 1
ATOM 655 O O . LEU A 1 84 ? 13.361 -4.418 -29.204 1.00 68.69 84 LEU A O 1
ATOM 659 N N . SER A 1 85 ? 11.486 -5.544 -29.691 1.00 60.59 85 SER A N 1
ATOM 660 C CA . SER A 1 85 ? 12.151 -6.497 -30.592 1.00 60.59 85 SER A CA 1
ATOM 661 C C . SER A 1 85 ? 12.679 -5.859 -31.882 1.00 60.59 85 SER A C 1
ATOM 663 O O . SER A 1 85 ? 13.689 -6.319 -32.416 1.00 60.59 85 SER A O 1
ATOM 665 N N . SER A 1 86 ? 12.059 -4.783 -32.381 1.00 58.91 86 SER A N 1
ATOM 666 C CA . SER A 1 86 ? 12.556 -4.080 -33.572 1.00 58.91 86 SER A CA 1
ATOM 667 C C . SER A 1 86 ? 13.793 -3.228 -33.277 1.00 58.91 86 SER A C 1
ATOM 669 O O . SER A 1 86 ? 14.737 -3.241 -34.069 1.00 58.91 86 SER A O 1
ATOM 671 N N . ASP A 1 87 ? 13.861 -2.563 -32.120 1.00 58.69 87 ASP A N 1
ATOM 672 C CA . ASP A 1 87 ? 14.996 -1.689 -31.783 1.00 58.69 87 ASP A CA 1
ATOM 673 C C . ASP A 1 87 ? 16.268 -2.463 -31.412 1.00 58.69 87 ASP A C 1
ATOM 675 O O . ASP A 1 87 ? 17.363 -2.107 -31.853 1.00 58.69 87 ASP A O 1
ATOM 679 N N . SER A 1 88 ? 16.141 -3.569 -30.673 1.00 56.91 88 SER A N 1
ATOM 680 C CA . SER A 1 88 ? 17.281 -4.419 -30.290 1.00 56.91 88 SER A CA 1
ATOM 681 C C . SER A 1 88 ? 17.974 -5.084 -31.488 1.00 56.91 88 SER A C 1
ATOM 683 O O . SER A 1 88 ? 19.200 -5.235 -31.485 1.00 56.91 88 SER A O 1
ATOM 685 N N . SER A 1 89 ? 17.224 -5.407 -32.548 1.00 57.12 89 SER A N 1
ATOM 686 C CA . SER A 1 89 ? 17.795 -5.902 -33.805 1.00 57.12 89 SER A CA 1
ATOM 687 C C . SER A 1 89 ? 18.645 -4.835 -34.512 1.00 57.12 89 SER A C 1
ATOM 689 O O . SER A 1 89 ? 19.764 -5.119 -34.934 1.00 57.12 89 SER A O 1
ATOM 691 N N . SER A 1 90 ? 18.194 -3.575 -34.545 1.00 58.34 90 SER A N 1
ATOM 692 C CA . SER A 1 90 ? 18.928 -2.478 -35.192 1.00 58.34 90 SER A CA 1
ATOM 693 C C . SER A 1 90 ? 20.154 -2.016 -34.388 1.00 58.34 90 SER A C 1
ATOM 695 O O . SER A 1 90 ? 21.196 -1.708 -34.969 1.00 58.34 90 SER A O 1
ATOM 697 N N . ALA A 1 91 ? 20.078 -2.029 -33.052 1.00 63.19 91 ALA A N 1
ATOM 698 C CA . ALA A 1 91 ? 21.200 -1.716 -32.167 1.00 63.19 91 ALA A CA 1
ATOM 699 C C . ALA A 1 91 ? 22.294 -2.802 -32.202 1.00 63.19 91 ALA A C 1
ATOM 701 O O . ALA A 1 91 ? 23.482 -2.475 -32.250 1.00 63.19 91 ALA A O 1
ATOM 702 N N . SER A 1 92 ? 21.909 -4.086 -32.249 1.00 64.19 92 SER A N 1
ATOM 703 C CA . SER A 1 92 ? 22.847 -5.206 -32.419 1.00 64.19 92 SER A CA 1
ATOM 704 C C . SER A 1 92 ? 23.535 -5.175 -33.788 1.00 64.19 92 SER A C 1
ATOM 706 O O . SER A 1 92 ? 24.746 -5.389 -33.861 1.00 64.19 92 SER A O 1
ATOM 708 N N . GLN A 1 93 ? 22.801 -4.842 -34.857 1.00 66.94 93 GLN A N 1
ATOM 709 C CA . GLN A 1 93 ? 23.372 -4.631 -36.191 1.00 66.94 93 GLN A CA 1
ATOM 710 C C . GLN A 1 93 ? 24.403 -3.488 -36.187 1.00 66.94 93 GLN A C 1
ATOM 712 O O . GLN A 1 93 ? 25.556 -3.715 -36.535 1.00 66.94 93 GLN A O 1
ATOM 717 N N . ARG A 1 94 ? 24.049 -2.300 -35.671 1.00 70.25 94 ARG A N 1
ATOM 718 C CA . ARG A 1 94 ? 24.957 -1.133 -35.617 1.00 70.25 94 ARG A CA 1
ATOM 719 C C . ARG A 1 94 ? 26.231 -1.392 -34.807 1.00 70.25 94 ARG A C 1
ATOM 721 O O . ARG A 1 94 ? 27.296 -0.882 -35.151 1.00 70.25 94 ARG A O 1
ATOM 728 N N . ALA A 1 95 ? 26.139 -2.172 -33.730 1.00 76.50 95 ALA A N 1
ATOM 729 C CA . ALA A 1 95 ? 27.304 -2.568 -32.942 1.00 76.50 95 ALA A CA 1
ATOM 730 C C . ALA A 1 95 ? 28.231 -3.515 -33.726 1.00 76.50 95 ALA A C 1
ATOM 732 O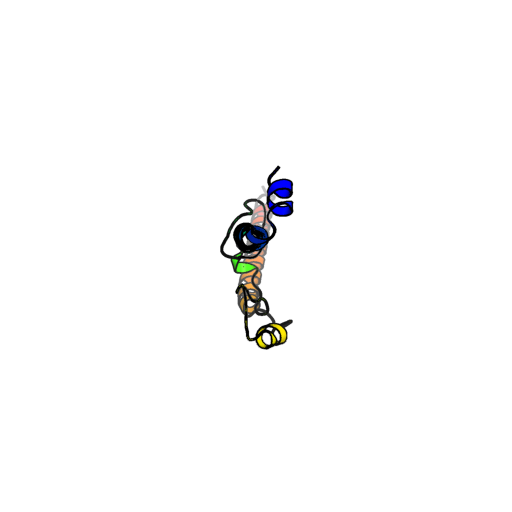 O . ALA A 1 95 ? 29.448 -3.324 -33.721 1.00 76.50 95 ALA A O 1
ATOM 733 N N . LYS A 1 96 ? 27.668 -4.495 -34.446 1.00 78.81 96 LYS A N 1
ATOM 734 C CA . LYS A 1 96 ? 28.429 -5.399 -35.327 1.00 78.81 96 LYS A CA 1
ATOM 735 C C . LYS A 1 96 ? 29.083 -4.642 -36.485 1.00 78.81 96 LYS A C 1
ATOM 737 O O . LYS A 1 96 ? 30.247 -4.898 -36.789 1.00 78.81 96 LYS A O 1
ATOM 742 N N . ASP A 1 97 ? 28.384 -3.667 -37.058 1.00 81.50 97 ASP A N 1
ATOM 743 C CA . ASP A 1 97 ? 28.891 -2.840 -38.154 1.00 81.50 97 ASP A CA 1
ATOM 744 C C . ASP A 1 97 ? 30.098 -1.996 -37.715 1.00 81.50 97 ASP A C 1
ATOM 746 O O . ASP A 1 97 ? 31.120 -1.991 -38.399 1.00 81.50 97 ASP A O 1
ATOM 750 N N . LYS A 1 98 ? 30.053 -1.377 -36.524 1.00 81.81 98 LYS A N 1
ATOM 751 C CA . LYS A 1 98 ? 31.205 -0.637 -35.972 1.00 81.81 98 LYS A CA 1
ATOM 752 C C . LYS A 1 98 ? 32.403 -1.531 -35.655 1.00 81.81 98 LYS A C 1
ATOM 754 O O . LYS A 1 98 ? 33.542 -1.126 -35.874 1.00 81.81 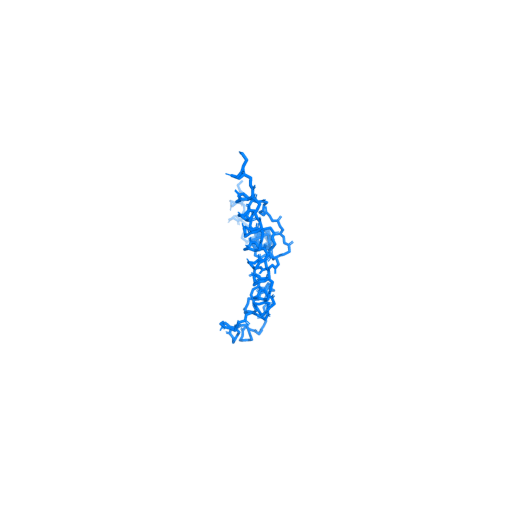98 LYS A O 1
ATOM 759 N N . VAL A 1 99 ? 32.178 -2.741 -35.142 1.00 84.56 99 VAL A N 1
ATOM 760 C CA . VAL A 1 99 ? 33.269 -3.698 -34.878 1.00 84.56 99 VAL A CA 1
ATOM 761 C C . VAL A 1 99 ? 33.933 -4.136 -36.185 1.00 84.56 99 VAL A C 1
ATOM 763 O O . VAL A 1 99 ? 35.161 -4.181 -36.263 1.00 84.56 99 VAL A O 1
ATOM 766 N N . ASN A 1 100 ? 33.143 -4.401 -37.228 1.00 83.69 100 ASN A N 1
ATOM 767 C CA . ASN A 1 100 ? 33.663 -4.717 -38.557 1.00 83.69 100 ASN A CA 1
ATOM 768 C C . ASN A 1 100 ? 34.421 -3.533 -39.175 1.00 83.69 100 ASN A C 1
ATOM 770 O O . ASN A 1 100 ? 35.485 -3.734 -39.758 1.00 83.69 100 ASN A O 1
ATOM 774 N N . GLU A 1 101 ? 33.934 -2.304 -38.988 1.00 80.69 101 GLU A N 1
ATOM 775 C CA . GLU A 1 101 ? 34.616 -1.084 -39.431 1.00 80.69 101 GLU A CA 1
ATOM 776 C C . GLU A 1 101 ? 35.980 -0.906 -38.742 1.00 80.69 101 GLU A C 1
ATOM 778 O O . GLU A 1 101 ? 36.990 -0.674 -39.407 1.00 80.69 101 GLU A O 1
ATOM 783 N N . ILE A 1 102 ? 36.049 -1.074 -37.418 1.00 80.75 102 ILE A N 1
ATOM 784 C CA . ILE A 1 102 ? 37.308 -0.989 -36.658 1.00 80.75 102 ILE A CA 1
ATOM 785 C C . ILE A 1 102 ? 38.279 -2.091 -37.094 1.00 80.75 102 ILE A C 1
ATOM 787 O O . ILE A 1 102 ? 39.474 -1.839 -37.253 1.00 80.75 102 ILE A O 1
ATOM 791 N N . LYS A 1 103 ? 37.774 -3.305 -37.338 1.00 80.94 103 LYS A N 1
ATOM 792 C CA . LYS A 1 103 ? 38.583 -4.427 -37.824 1.00 80.94 103 LYS A CA 1
ATOM 793 C C . LYS A 1 103 ? 39.149 -4.155 -39.221 1.00 80.94 103 LYS A C 1
ATOM 795 O O . LYS A 1 103 ? 40.318 -4.446 -39.447 1.00 80.94 103 LYS A O 1
ATOM 800 N N . ALA A 1 104 ? 38.373 -3.552 -40.122 1.00 75.75 104 ALA A N 1
ATOM 801 C CA . ALA A 1 104 ? 38.843 -3.140 -41.446 1.00 75.75 104 ALA A CA 1
ATOM 802 C C . ALA A 1 104 ? 39.909 -2.030 -41.362 1.00 75.75 104 ALA A C 1
ATOM 804 O O . ALA A 1 104 ? 40.945 -2.117 -42.019 1.00 75.75 104 ALA A O 1
ATOM 805 N N . ARG A 1 105 ? 39.719 -1.038 -40.480 1.00 73.81 105 ARG A N 1
ATOM 806 C CA . ARG A 1 105 ? 40.711 0.026 -40.229 1.00 73.81 105 ARG A CA 1
ATOM 807 C C . ARG A 1 105 ? 42.012 -0.504 -39.608 1.00 73.81 105 ARG A C 1
ATOM 809 O O . ARG A 1 105 ? 43.091 -0.054 -39.976 1.00 73.81 105 ARG A O 1
ATOM 816 N N . GLY A 1 106 ? 41.934 -1.485 -38.707 1.00 65.81 106 GLY A N 1
ATOM 817 C CA . GLY A 1 106 ? 43.101 -2.113 -38.068 1.00 65.81 106 GLY A CA 1
ATOM 818 C C . GLY A 1 106 ? 43.876 -3.103 -38.952 1.00 65.81 106 GLY A C 1
ATOM 819 O O . GLY A 1 106 ? 44.973 -3.532 -38.587 1.00 65.81 106 GLY A O 1
ATOM 820 N N . VAL A 1 107 ? 43.324 -3.496 -40.102 1.00 59.72 107 VAL A N 1
ATOM 821 C CA . VAL A 1 107 ? 44.033 -4.303 -41.109 1.00 59.72 107 VAL A CA 1
ATOM 822 C C . VAL A 1 107 ? 44.846 -3.407 -42.048 1.00 59.72 107 VAL A C 1
ATOM 824 O O . VAL A 1 107 ? 45.980 -3.754 -42.348 1.00 59.72 107 VAL A O 1
ATOM 827 N N . GLY A 1 108 ? 44.354 -2.213 -42.403 1.00 56.19 108 GLY A N 1
ATOM 828 C CA . GLY A 1 108 ? 45.088 -1.268 -43.261 1.00 56.19 108 GLY A CA 1
ATOM 829 C C . GLY A 1 108 ? 46.335 -0.629 -42.629 1.00 56.19 108 GLY A C 1
ATOM 830 O O . GLY A 1 108 ? 47.193 -0.135 -43.346 1.00 56.19 108 GLY A O 1
ATOM 831 N N . ASN A 1 109 ? 46.476 -0.660 -41.299 1.00 54.78 109 ASN A N 1
ATOM 832 C CA . ASN A 1 109 ? 47.609 -0.051 -40.585 1.00 54.78 109 ASN A CA 1
ATOM 833 C C . ASN A 1 109 ? 48.750 -1.041 -40.259 1.00 54.78 109 ASN A C 1
ATOM 835 O O . ASN A 1 109 ? 49.608 -0.732 -39.438 1.00 54.78 109 ASN A O 1
ATOM 839 N N . ARG A 1 110 ? 48.721 -2.257 -40.824 1.00 54.41 110 ARG A N 1
ATOM 840 C CA . ARG A 1 110 ? 49.738 -3.308 -40.611 1.00 54.41 110 ARG A CA 1
ATOM 841 C C . ARG A 1 110 ? 50.626 -3.578 -41.833 1.00 54.41 110 ARG A C 1
ATOM 843 O O . ARG A 1 110 ? 51.443 -4.489 -41.770 1.00 54.41 110 ARG A O 1
ATOM 850 N N . GLU A 1 111 ? 50.484 -2.800 -42.907 1.00 52.91 111 GLU A N 1
ATOM 851 C CA . GLU A 1 111 ? 51.241 -2.970 -44.162 1.00 52.91 111 GLU A CA 1
ATOM 852 C C . GLU A 1 111 ? 52.209 -1.808 -44.481 1.00 52.91 111 GLU A C 1
ATOM 854 O O . GLU A 1 111 ? 52.607 -1.637 -45.632 1.00 52.91 111 GLU A O 1
ATOM 859 N N . HIS A 1 112 ? 52.629 -1.032 -43.474 1.00 46.53 112 HIS A N 1
ATOM 860 C CA . HIS A 1 112 ? 53.722 -0.055 -43.588 1.00 46.53 112 HIS A CA 1
ATOM 861 C C . HIS A 1 112 ? 54.833 -0.341 -42.579 1.00 46.53 112 HIS A C 1
ATOM 863 O O . HIS A 1 112 ? 54.498 -0.577 -41.396 1.00 46.53 112 HIS A O 1
#

Radius of gyration: 28.33 Å; chains: 1; bounding box: 70×22×78 Å

Organism: NCBI:txid1051891